Protein AF-A0A7D5DZC7-F1 (afdb_monomer_lite)

Sequence (93 aa):
MAIPGPLAVARRLSGALVGRPRAALHPYLHESYSEDPTLFEEALTIASGAGSFALLSLCAVVALGAVACYALCYPVLVGLARLAGALRTRVGR

Secondary structure (DSSP, 8-state):
-PPPPHHHHHHHHHIIIIIHHHHHHGGGSS----SS--HHHHHHHHHHHHHHHHHHHHHHHHHHHHHHHHHHHHHHHHHHHHHHHHHHHHH--

pLDDT: mean 72.9, std 7.17, range [49.0, 84.81]

Radius of gyration: 22.49 Å; chains: 1; bounding box: 51×16×66 Å

Structure (mmCIF, N/CA/C/O backbone):
data_AF-A0A7D5DZC7-F1
#
_entry.id   AF-A0A7D5DZC7-F1
#
loop_
_atom_site.group_PDB
_atom_site.id
_atom_site.type_symbol
_atom_site.label_atom_id
_atom_site.label_alt_id
_atom_site.label_comp_id
_atom_site.label_asym_id
_atom_site.label_entity_id
_atom_site.label_seq_id
_atom_site.pdbx_PDB_ins_code
_atom_site.Cartn_x
_atom_site.Cartn_y
_atom_site.Cartn_z
_atom_site.occupancy
_atom_site.B_iso_or_equiv
_atom_site.auth_seq_id
_atom_site.auth_comp_id
_atom_site.auth_asym_id
_atom_site.auth_atom_id
_atom_site.pdbx_PDB_model_num
ATOM 1 N N . MET A 1 1 ? -19.715 0.441 16.724 1.00 49.00 1 MET A N 1
ATOM 2 C CA . MET A 1 1 ? -18.732 0.330 15.624 1.00 49.00 1 MET A CA 1
ATOM 3 C C . MET A 1 1 ? -17.425 -0.185 16.204 1.00 49.00 1 MET A C 1
ATOM 5 O O . MET A 1 1 ? -16.959 0.394 17.176 1.00 49.00 1 MET A O 1
ATOM 9 N N . ALA A 1 2 ? -16.888 -1.290 15.680 1.00 69.00 2 ALA A N 1
ATOM 10 C CA . ALA A 1 2 ? -15.607 -1.844 16.120 1.00 69.00 2 ALA A CA 1
ATOM 11 C C . ALA A 1 2 ? -14.455 -1.101 15.427 1.00 69.00 2 ALA A C 1
ATOM 13 O O . ALA A 1 2 ? -14.498 -0.905 14.212 1.00 69.00 2 ALA A O 1
ATOM 14 N N . ILE A 1 3 ? -13.451 -0.668 16.191 1.00 69.75 3 ILE A N 1
ATOM 15 C CA . ILE A 1 3 ? -12.243 -0.047 15.635 1.00 69.75 3 ILE A CA 1
ATOM 16 C C . ILE A 1 3 ? -11.481 -1.141 14.868 1.00 69.75 3 ILE A C 1
ATOM 18 O O . ILE A 1 3 ? -11.211 -2.193 15.453 1.00 69.75 3 ILE A O 1
ATOM 22 N N . PRO A 1 4 ? -11.167 -0.953 13.573 1.00 74.06 4 PRO A N 1
ATOM 23 C CA . PRO A 1 4 ? -10.441 -1.954 12.803 1.00 74.06 4 PRO A CA 1
ATOM 24 C C . PRO A 1 4 ? -9.035 -2.137 13.376 1.00 74.06 4 PRO A C 1
ATOM 26 O O . PRO A 1 4 ? -8.328 -1.166 13.636 1.00 74.06 4 PRO A O 1
ATOM 29 N N . GLY A 1 5 ? -8.620 -3.390 13.558 1.00 77.50 5 GLY A N 1
ATOM 30 C CA . GLY A 1 5 ? -7.278 -3.692 14.047 1.00 77.50 5 GLY A CA 1
ATOM 31 C C . GLY A 1 5 ? -6.186 -3.184 13.091 1.00 77.50 5 GLY A C 1
ATOM 32 O O . GLY A 1 5 ? -6.411 -3.114 11.876 1.00 77.50 5 GLY A O 1
ATOM 33 N N . PRO A 1 6 ? -4.975 -2.894 13.599 1.00 72.81 6 PRO A N 1
ATOM 34 C CA . PRO A 1 6 ? -3.880 -2.324 12.807 1.00 72.81 6 PRO A CA 1
ATOM 35 C C . PRO A 1 6 ? -3.499 -3.198 11.603 1.00 72.81 6 PRO A C 1
ATOM 37 O O . PRO A 1 6 ? -3.164 -2.684 10.540 1.00 72.81 6 PRO A O 1
ATOM 40 N N . LEU A 1 7 ? -3.646 -4.521 11.719 1.00 73.69 7 LEU A N 1
ATOM 41 C CA . LEU A 1 7 ? -3.354 -5.476 10.648 1.00 73.69 7 LEU A CA 1
ATOM 42 C C . LEU A 1 7 ? -4.347 -5.380 9.471 1.00 73.69 7 LEU A C 1
ATOM 44 O O . LEU A 1 7 ? -3.965 -5.555 8.315 1.00 73.69 7 LEU A O 1
ATOM 48 N N . ALA A 1 8 ? -5.614 -5.049 9.744 1.00 76.69 8 ALA A N 1
ATOM 49 C CA . ALA A 1 8 ? -6.620 -4.818 8.707 1.00 76.69 8 ALA A CA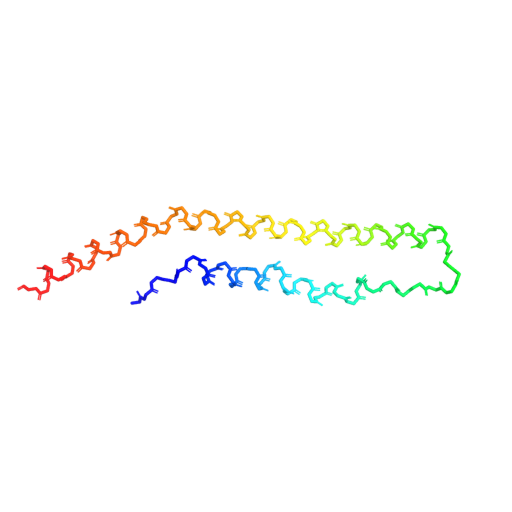 1
ATOM 50 C C . ALA A 1 8 ? -6.373 -3.492 7.968 1.00 76.69 8 ALA A C 1
ATOM 52 O O . ALA A 1 8 ? -6.536 -3.421 6.748 1.00 76.69 8 ALA A O 1
ATOM 53 N N . VAL A 1 9 ? -5.929 -2.461 8.696 1.00 75.25 9 VAL A N 1
ATOM 54 C CA . VAL A 1 9 ? -5.534 -1.164 8.127 1.00 75.25 9 VAL A CA 1
ATOM 55 C C . VAL A 1 9 ? -4.273 -1.309 7.275 1.00 75.25 9 VAL A C 1
ATOM 57 O O . VAL A 1 9 ? -4.258 -0.830 6.144 1.00 75.25 9 VAL A O 1
ATOM 60 N N . ALA A 1 10 ? -3.275 -2.060 7.752 1.00 72.25 10 ALA A N 1
ATOM 61 C CA . ALA A 1 10 ? -2.070 -2.382 6.994 1.00 72.25 10 ALA A CA 1
ATOM 62 C C . ALA A 1 10 ? -2.395 -3.108 5.684 1.00 72.25 10 ALA A C 1
ATOM 64 O O . ALA A 1 10 ? -1.967 -2.673 4.622 1.00 72.25 10 ALA A O 1
ATOM 65 N N . ARG A 1 11 ? -3.238 -4.151 5.722 1.00 77.31 11 ARG A N 1
ATOM 66 C CA . ARG A 1 11 ? -3.669 -4.864 4.506 1.00 77.31 11 ARG A CA 1
ATOM 67 C C . ARG A 1 11 ? -4.381 -3.952 3.505 1.00 77.31 11 ARG A C 1
ATOM 69 O O . ARG A 1 11 ? -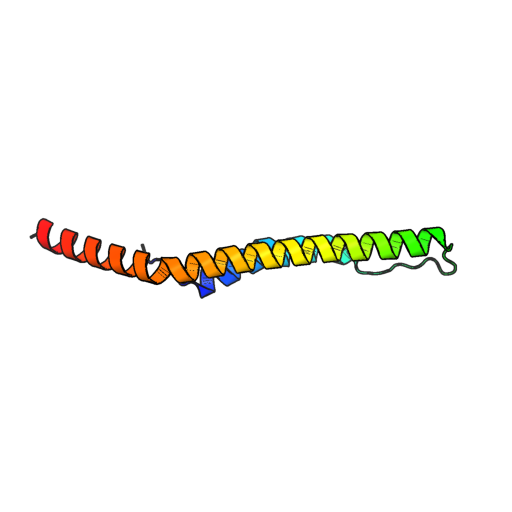4.109 -4.039 2.309 1.00 77.31 11 ARG A O 1
ATOM 76 N N . ARG A 1 12 ? -5.264 -3.063 3.975 1.00 77.94 12 ARG A N 1
ATOM 77 C CA . ARG A 1 12 ? -5.950 -2.087 3.110 1.00 77.94 12 ARG A CA 1
ATOM 78 C C . ARG A 1 12 ? -4.983 -1.077 2.497 1.00 77.94 12 ARG A C 1
ATOM 80 O O . ARG A 1 12 ? -5.059 -0.845 1.293 1.00 77.94 12 ARG A O 1
ATOM 87 N N . LEU A 1 13 ? -4.086 -0.502 3.297 1.00 73.75 13 LEU A N 1
ATOM 88 C CA . LEU A 1 13 ? -3.105 0.481 2.834 1.00 73.75 13 LEU A CA 1
ATOM 89 C C . LEU A 1 13 ? -2.100 -0.145 1.870 1.00 73.75 13 LEU A C 1
ATOM 91 O O . LEU A 1 13 ? -1.894 0.402 0.795 1.00 73.75 13 LEU A O 1
ATOM 95 N N . SER A 1 14 ? -1.547 -1.318 2.179 1.00 74.25 14 SER A N 1
ATOM 96 C CA . SER A 1 14 ? -0.648 -2.032 1.268 1.00 74.25 14 SER A CA 1
ATOM 97 C C . SER A 1 14 ? -1.347 -2.418 -0.038 1.00 74.25 14 SER A C 1
ATOM 99 O O . SER A 1 14 ? -0.781 -2.235 -1.112 1.00 74.25 14 SER A O 1
ATOM 101 N N . GLY A 1 15 ? -2.597 -2.888 0.009 1.00 70.75 15 GLY A N 1
ATOM 102 C CA . GLY A 1 15 ? -3.362 -3.178 -1.208 1.00 70.75 15 GLY A CA 1
ATOM 103 C C . GLY A 1 15 ? -3.599 -1.933 -2.074 1.00 70.75 15 GLY A C 1
ATOM 104 O O . GLY A 1 15 ? -3.425 -1.981 -3.292 1.00 70.75 15 GLY A O 1
ATOM 105 N N . ALA A 1 16 ? -3.954 -0.807 -1.451 1.00 72.75 16 ALA A N 1
ATOM 106 C CA . ALA A 1 16 ? -4.255 0.436 -2.155 1.00 72.75 16 ALA A CA 1
ATOM 107 C C . ALA A 1 16 ? -3.006 1.166 -2.676 1.00 72.75 16 ALA A C 1
ATOM 109 O O . ALA A 1 16 ? -3.034 1.663 -3.798 1.00 72.75 16 ALA A O 1
ATOM 110 N N . LEU A 1 17 ? -1.936 1.227 -1.878 1.00 65.31 17 LEU A N 1
ATOM 111 C CA . LEU A 1 17 ? -0.735 2.030 -2.141 1.00 65.31 17 LEU A CA 1
ATOM 112 C C . LEU A 1 17 ? 0.410 1.244 -2.777 1.00 65.31 17 LEU A C 1
ATOM 114 O O . LEU A 1 17 ? 1.295 1.855 -3.356 1.00 65.31 17 LEU A O 1
ATOM 118 N N . VAL A 1 18 ? 0.421 -0.086 -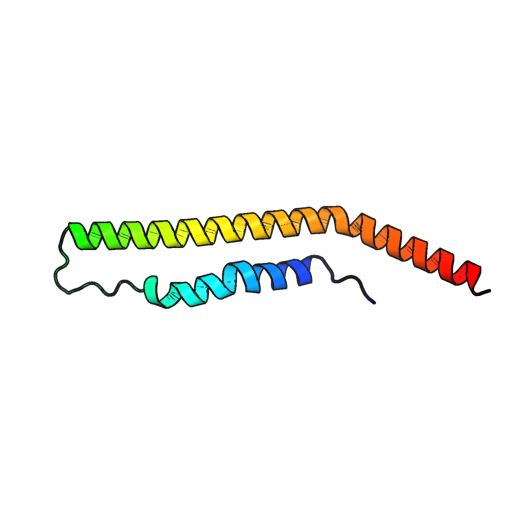2.669 1.00 66.94 18 VAL A N 1
ATOM 119 C CA . VAL A 1 18 ? 1.487 -0.926 -3.244 1.00 66.94 18 VAL A CA 1
ATOM 120 C C . VAL A 1 18 ? 0.915 -1.861 -4.303 1.00 66.94 18 VAL A C 1
ATOM 122 O O . VAL A 1 18 ? 1.451 -1.943 -5.402 1.00 66.94 18 VAL A O 1
ATOM 125 N N . GLY A 1 19 ? -0.211 -2.523 -4.020 1.00 66.88 19 GLY A N 1
ATOM 126 C CA . GLY A 1 19 ? -0.830 -3.482 -4.942 1.00 66.88 19 GLY A CA 1
ATOM 127 C C . GLY A 1 19 ? -1.318 -2.857 -6.253 1.00 66.88 19 GLY A C 1
ATOM 128 O O . GLY A 1 19 ? -0.951 -3.321 -7.329 1.00 66.88 19 GLY A O 1
ATOM 129 N N . ARG A 1 20 ? -2.113 -1.782 -6.175 1.00 74.38 20 ARG A N 1
ATOM 130 C CA . ARG A 1 20 ? -2.638 -1.069 -7.356 1.00 74.38 20 ARG A CA 1
ATOM 131 C C . ARG A 1 20 ? -1.554 -0.457 -8.253 1.00 74.38 20 ARG A C 1
ATOM 133 O O . ARG A 1 20 ? -1.594 -0.731 -9.451 1.00 74.38 20 ARG A O 1
ATOM 140 N N . PRO A 1 21 ? -0.586 0.321 -7.734 1.00 68.88 21 PRO A N 1
ATOM 141 C CA . PRO A 1 21 ? 0.477 0.855 -8.581 1.00 68.88 21 PRO A CA 1
ATOM 142 C C . PRO A 1 21 ? 1.385 -0.245 -9.132 1.00 68.88 21 PRO A C 1
ATOM 144 O O . PRO A 1 21 ? 1.767 -0.170 -10.292 1.00 68.88 21 PRO A O 1
ATOM 147 N N . ARG A 1 22 ? 1.659 -1.319 -8.376 1.00 70.00 22 ARG A N 1
ATOM 148 C CA . ARG A 1 22 ? 2.402 -2.474 -8.906 1.00 70.00 22 ARG A CA 1
ATOM 149 C C . ARG A 1 22 ? 1.668 -3.151 -10.064 1.00 70.00 22 ARG A C 1
ATOM 151 O O . ARG A 1 22 ? 2.309 -3.505 -11.043 1.00 70.00 22 ARG A O 1
ATOM 158 N N . ALA A 1 23 ? 0.350 -3.325 -9.971 1.00 74.12 23 ALA A N 1
ATOM 159 C CA . ALA A 1 23 ? -0.448 -3.889 -11.059 1.00 74.12 23 ALA A CA 1
ATOM 160 C C . ALA A 1 23 ? -0.465 -2.976 -12.298 1.00 74.12 23 ALA A C 1
ATOM 162 O O . ALA A 1 23 ? -0.388 -3.472 -13.416 1.00 74.12 23 ALA A O 1
ATOM 163 N N . ALA A 1 24 ? -0.506 -1.653 -12.104 1.00 72.12 24 ALA A N 1
ATOM 164 C CA . ALA A 1 24 ? -0.427 -0.679 -13.194 1.00 72.12 24 ALA A CA 1
ATOM 165 C C . ALA A 1 24 ? 0.963 -0.624 -13.854 1.00 72.12 24 ALA A C 1
ATOM 167 O O . ALA A 1 24 ? 1.061 -0.388 -15.053 1.00 72.12 24 ALA A O 1
ATOM 168 N N . LEU A 1 25 ? 2.027 -0.864 -13.082 1.00 66.94 25 LEU A N 1
ATOM 169 C CA . LEU A 1 25 ? 3.412 -0.896 -13.564 1.00 66.94 25 LEU A CA 1
ATOM 170 C C . LEU A 1 25 ? 3.826 -2.258 -14.132 1.00 66.94 25 LEU A C 1
ATOM 172 O O . LEU A 1 25 ? 4.805 -2.334 -14.861 1.00 66.94 25 LEU A O 1
ATOM 176 N N . HIS A 1 26 ? 3.082 -3.328 -13.843 1.00 71.06 26 HIS A N 1
ATOM 177 C CA . HIS A 1 26 ? 3.374 -4.685 -14.311 1.00 71.06 26 HIS A CA 1
ATOM 178 C C . HIS A 1 26 ? 3.656 -4.801 -15.824 1.00 71.06 26 HIS A C 1
ATOM 180 O O . HIS A 1 26 ? 4.609 -5.499 -16.171 1.00 71.06 26 HIS A O 1
ATOM 186 N N . PRO A 1 27 ? 2.910 -4.123 -16.725 1.00 67.81 27 PRO A N 1
ATOM 187 C CA . PRO A 1 27 ? 3.185 -4.165 -18.163 1.00 67.81 27 PRO A CA 1
ATOM 188 C C . PRO A 1 27 ? 4.516 -3.503 -18.537 1.00 67.81 27 PRO A C 1
ATOM 190 O O . PRO A 1 27 ? 5.156 -3.930 -19.484 1.00 67.81 27 PRO A O 1
ATOM 193 N N . TYR A 1 28 ? 4.938 -2.490 -17.778 1.00 62.53 28 TYR A N 1
ATOM 194 C CA . TYR A 1 28 ? 6.186 -1.748 -17.992 1.00 62.53 28 TYR A CA 1
ATOM 195 C C . TYR A 1 28 ? 7.394 -2.397 -17.303 1.00 62.53 28 TYR A C 1
ATOM 197 O O . TYR A 1 28 ? 8.528 -2.014 -17.554 1.00 62.53 28 TYR A O 1
ATOM 205 N N . LEU A 1 29 ? 7.153 -3.367 -16.417 1.00 60.69 29 LEU A N 1
ATOM 206 C CA . LEU A 1 29 ? 8.189 -4.185 -15.779 1.00 60.69 29 LEU A CA 1
ATOM 207 C C . LEU A 1 29 ? 8.615 -5.376 -16.647 1.00 60.69 29 LEU A C 1
ATOM 209 O O . LEU A 1 29 ? 9.591 -6.040 -16.316 1.00 60.69 29 LEU A O 1
ATOM 213 N N . HIS A 1 30 ? 7.865 -5.682 -17.709 1.00 61.59 30 HIS A N 1
ATOM 214 C CA . HIS A 1 30 ? 8.261 -6.686 -18.688 1.00 61.59 30 HIS A CA 1
ATOM 215 C C . HIS A 1 30 ? 9.067 -5.973 -19.770 1.00 61.59 30 HIS A C 1
ATOM 217 O O . HIS A 1 30 ? 8.507 -5.253 -20.591 1.00 61.59 30 HIS A O 1
ATOM 223 N N . GLU A 1 31 ? 10.385 -6.148 -19.738 1.00 57.34 31 GLU A N 1
ATOM 224 C CA . GLU A 1 31 ? 11.281 -5.663 -20.783 1.00 57.34 31 GLU A CA 1
ATOM 225 C C . GLU A 1 31 ? 10.955 -6.378 -22.101 1.00 57.34 31 GLU A C 1
ATOM 227 O O . GLU A 1 31 ? 11.358 -7.517 -22.334 1.00 57.34 31 GLU A O 1
ATOM 232 N N . SER A 1 32 ? 10.192 -5.722 -22.976 1.00 57.97 32 SER A N 1
ATOM 233 C CA . SER A 1 32 ? 10.143 -6.083 -24.390 1.00 57.97 32 SER A CA 1
ATOM 234 C C . SER A 1 32 ? 11.339 -5.427 -25.073 1.00 57.97 32 SER A C 1
ATOM 236 O O . SER A 1 32 ? 11.242 -4.303 -25.565 1.00 57.97 32 SER A O 1
ATOM 238 N N . TYR A 1 33 ? 12.487 -6.098 -25.039 1.00 56.84 33 TYR A N 1
ATOM 239 C CA . TYR A 1 33 ? 13.632 -5.704 -25.851 1.00 56.84 33 TYR A CA 1
ATOM 240 C C . TYR A 1 33 ? 13.283 -5.882 -27.334 1.00 56.84 33 TYR A C 1
ATOM 242 O O . TYR A 1 33 ? 12.768 -6.929 -27.732 1.00 56.84 33 TYR A O 1
ATOM 250 N N . SER A 1 34 ? 13.573 -4.874 -28.157 1.00 60.50 34 SER A N 1
ATOM 251 C CA . SER A 1 34 ? 13.805 -5.121 -29.585 1.00 60.50 34 SER A CA 1
ATOM 252 C C . SER A 1 34 ? 15.020 -6.044 -29.712 1.00 60.50 34 SER A C 1
ATOM 254 O O . SER A 1 34 ? 15.935 -5.932 -28.900 1.00 60.50 34 SER A O 1
ATOM 256 N N . GLU A 1 35 ? 15.041 -6.946 -30.698 1.00 66.25 35 GLU A N 1
ATOM 257 C CA . GLU A 1 35 ? 16.130 -7.933 -30.860 1.00 66.25 35 GLU A CA 1
ATOM 258 C C . GLU A 1 35 ? 17.529 -7.286 -30.957 1.00 66.25 35 GLU A C 1
ATOM 260 O O . GLU A 1 35 ? 18.498 -7.920 -30.554 1.00 66.25 35 GLU A O 1
ATOM 265 N N . ASP A 1 36 ? 17.612 -6.009 -31.365 1.00 67.62 36 ASP A N 1
ATOM 266 C CA . ASP A 1 36 ? 18.819 -5.171 -31.337 1.00 67.62 36 ASP A CA 1
ATOM 267 C C . ASP A 1 36 ? 18.512 -3.756 -30.781 1.00 67.62 36 ASP A C 1
ATOM 269 O O . ASP A 1 36 ? 18.097 -2.871 -31.538 1.00 67.62 36 ASP A O 1
ATOM 273 N N . PRO A 1 37 ? 18.672 -3.496 -29.470 1.00 62.94 37 PRO A N 1
ATOM 274 C CA . PRO A 1 37 ? 18.433 -2.178 -28.886 1.00 62.94 37 PRO A CA 1
ATOM 275 C C . PRO A 1 37 ? 19.626 -1.236 -29.097 1.00 62.94 37 PRO A C 1
ATOM 277 O O . PRO A 1 37 ? 20.794 -1.624 -29.031 1.00 62.94 37 PRO A O 1
ATOM 280 N N . THR A 1 38 ? 19.350 0.051 -29.293 1.00 77.69 38 THR A N 1
ATOM 281 C CA . THR A 1 38 ? 20.401 1.078 -29.247 1.00 77.69 38 THR A CA 1
ATOM 282 C C . THR A 1 38 ? 20.806 1.386 -27.796 1.00 77.69 38 THR A C 1
ATOM 284 O O . THR A 1 38 ? 19.986 1.303 -26.882 1.00 77.69 38 THR A O 1
ATOM 287 N N . LEU A 1 39 ? 22.050 1.841 -27.562 1.00 77.69 39 LEU A N 1
ATOM 288 C CA . LEU A 1 39 ? 22.532 2.249 -26.220 1.00 77.69 39 LEU A CA 1
ATOM 289 C C . LEU A 1 39 ? 21.626 3.297 -25.539 1.00 77.69 39 LEU A C 1
ATOM 291 O O . LEU A 1 39 ? 21.550 3.377 -24.314 1.00 77.69 39 LEU A O 1
ATOM 295 N N . PHE A 1 40 ? 20.943 4.124 -26.335 1.00 75.56 40 PHE A N 1
ATOM 296 C CA . PHE A 1 40 ? 19.996 5.121 -25.841 1.00 75.56 40 PHE A CA 1
ATOM 297 C C . PHE A 1 40 ? 18.691 4.487 -25.332 1.00 75.56 40 PHE A C 1
ATOM 299 O O . PHE A 1 40 ? 18.185 4.893 -24.286 1.00 75.56 40 PHE A O 1
ATOM 306 N N . GLU A 1 41 ? 18.167 3.473 -26.024 1.00 71.25 41 GLU A N 1
ATOM 307 C CA . GLU A 1 41 ? 16.963 2.732 -25.619 1.00 71.25 41 GLU A CA 1
ATOM 308 C C . GLU A 1 41 ? 17.205 1.878 -24.370 1.00 71.25 41 GLU A C 1
ATOM 310 O O . GLU A 1 41 ? 16.341 1.819 -23.492 1.00 71.25 41 GLU A O 1
ATOM 315 N N . GLU A 1 42 ? 18.398 1.294 -24.224 1.00 72.31 42 GLU A N 1
ATOM 316 C CA . GLU A 1 42 ? 18.802 0.624 -22.982 1.00 72.31 42 GLU A CA 1
ATOM 317 C C . GLU A 1 42 ? 18.831 1.601 -21.801 1.00 72.31 42 GLU A C 1
ATOM 319 O O . GLU A 1 42 ? 18.250 1.330 -20.749 1.00 72.31 42 GLU A O 1
ATOM 324 N N . ALA A 1 43 ? 19.443 2.778 -21.978 1.00 76.00 43 ALA A N 1
ATOM 325 C CA . ALA A 1 43 ? 19.501 3.795 -20.931 1.00 76.00 43 ALA A CA 1
ATOM 326 C C . ALA A 1 43 ? 18.100 4.290 -20.523 1.00 76.00 43 ALA A C 1
ATOM 328 O O . ALA A 1 43 ? 17.832 4.481 -19.334 1.00 76.00 43 ALA A O 1
ATOM 329 N N . LEU A 1 44 ? 17.192 4.463 -21.488 1.00 76.62 44 LEU A N 1
ATOM 330 C CA . LEU A 1 44 ? 15.796 4.841 -21.247 1.00 76.62 44 LEU A CA 1
ATOM 331 C C . LEU A 1 44 ? 15.023 3.755 -20.497 1.00 76.62 44 LEU A C 1
ATOM 333 O O . LEU A 1 44 ? 14.286 4.065 -19.559 1.00 76.62 44 LEU A O 1
ATOM 337 N N . THR A 1 45 ? 15.226 2.493 -20.864 1.00 73.44 45 THR A N 1
ATOM 338 C CA . THR A 1 45 ? 14.601 1.346 -20.197 1.00 73.44 45 THR A CA 1
ATOM 339 C C . THR A 1 45 ? 15.063 1.260 -18.744 1.00 73.44 45 THR A C 1
ATOM 341 O O . THR A 1 45 ? 14.227 1.266 -17.838 1.00 73.44 45 THR A O 1
ATOM 344 N N . ILE A 1 46 ? 16.375 1.345 -18.497 1.00 76.25 46 ILE A N 1
ATOM 345 C CA . ILE A 1 46 ? 16.953 1.354 -17.145 1.00 76.25 46 ILE A CA 1
ATOM 346 C C . ILE A 1 46 ? 16.430 2.545 -16.331 1.00 76.25 46 ILE A C 1
ATOM 348 O O . ILE A 1 46 ? 16.020 2.376 -15.180 1.00 76.25 46 ILE A O 1
ATOM 352 N N . ALA A 1 47 ? 16.392 3.745 -16.916 1.00 75.69 47 ALA A N 1
ATOM 353 C CA . ALA A 1 47 ? 15.877 4.937 -16.246 1.00 75.69 47 ALA A CA 1
ATOM 354 C C . ALA A 1 47 ? 14.383 4.808 -15.895 1.00 75.69 47 ALA A C 1
ATOM 356 O O . ALA A 1 47 ? 13.970 5.182 -14.795 1.00 75.69 47 ALA A O 1
ATOM 357 N N . SER A 1 48 ? 13.573 4.238 -16.791 1.00 75.19 48 SER A N 1
ATOM 358 C CA . SER A 1 48 ? 12.139 4.022 -16.567 1.00 75.19 48 SER A CA 1
ATOM 359 C C . SER A 1 48 ? 11.864 2.954 -15.498 1.00 75.19 48 SER A C 1
ATOM 361 O O . SER A 1 48 ? 10.996 3.145 -14.636 1.00 75.19 48 SER A O 1
ATOM 363 N N . GLY A 1 49 ? 12.658 1.878 -15.477 1.00 74.56 49 GLY A N 1
ATOM 364 C CA . GLY A 1 49 ? 12.615 0.839 -14.451 1.00 74.56 49 GLY A CA 1
ATOM 365 C C . GLY A 1 49 ? 13.032 1.378 -13.082 1.00 74.56 49 GLY A C 1
ATOM 366 O O . GLY A 1 49 ? 12.316 1.187 -12.094 1.00 74.56 49 GLY A O 1
ATOM 367 N N . ALA A 1 50 ? 14.128 2.141 -13.025 1.00 76.75 50 ALA A N 1
ATOM 368 C CA . ALA A 1 50 ? 14.601 2.787 -11.802 1.00 76.75 50 ALA A CA 1
ATOM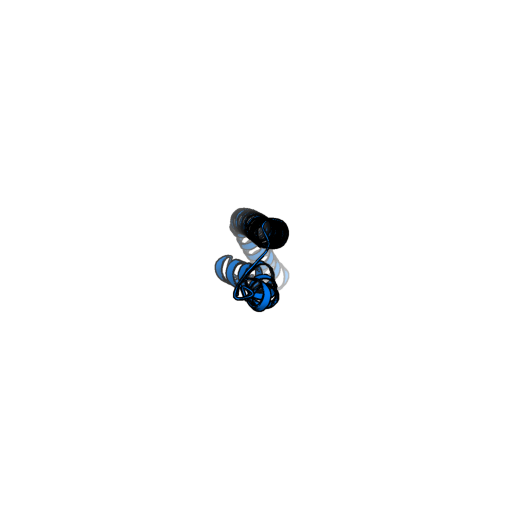 369 C C . ALA A 1 50 ? 13.579 3.799 -11.255 1.00 76.75 50 ALA A C 1
ATOM 371 O O . ALA A 1 50 ? 13.298 3.803 -10.055 1.00 76.75 50 ALA A O 1
ATOM 372 N N . GLY A 1 51 ? 12.965 4.609 -12.124 1.00 78.12 51 GLY A N 1
ATOM 373 C CA . GLY A 1 51 ? 11.912 5.553 -11.742 1.00 78.12 51 GLY A CA 1
ATOM 374 C C . GLY A 1 51 ? 10.667 4.856 -11.187 1.00 78.12 51 GLY A C 1
ATOM 375 O O . GLY A 1 51 ? 10.142 5.245 -10.141 1.00 78.12 51 GLY A O 1
ATOM 376 N N . SER A 1 52 ? 10.235 3.7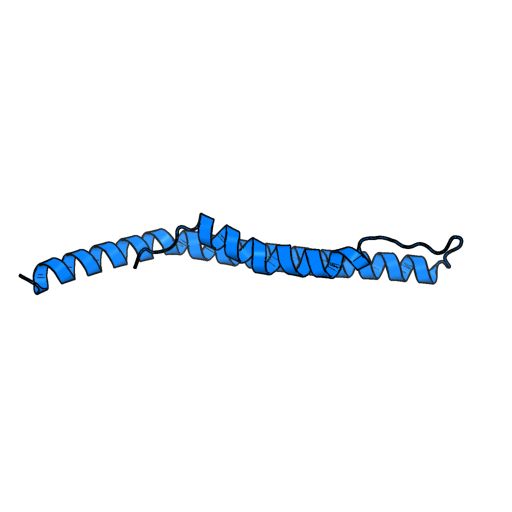72 -11.832 1.00 75.25 52 SER A N 1
ATOM 377 C CA . SER A 1 52 ? 9.097 2.958 -11.388 1.00 75.25 52 SER A CA 1
ATOM 378 C C . SER A 1 52 ? 9.360 2.289 -10.033 1.00 75.25 52 SER A C 1
ATOM 380 O O . SER A 1 52 ? 8.486 2.266 -9.161 1.00 75.25 52 SER A O 1
ATOM 382 N N . PHE A 1 53 ? 10.583 1.798 -9.811 1.00 75.56 53 PHE A N 1
ATOM 383 C CA . PHE A 1 53 ? 11.011 1.237 -8.529 1.00 75.56 53 PHE A CA 1
ATOM 384 C C . PHE A 1 53 ? 11.093 2.303 -7.423 1.00 75.56 53 PHE A C 1
ATOM 386 O O . PHE A 1 53 ? 10.634 2.075 -6.299 1.00 75.56 53 PHE A O 1
ATOM 393 N N . ALA A 1 54 ? 11.618 3.491 -7.734 1.00 78.38 54 ALA A N 1
ATOM 394 C CA . ALA A 1 54 ? 11.675 4.617 -6.804 1.00 78.38 54 ALA A CA 1
ATOM 395 C C . ALA A 1 54 ? 10.268 5.054 -6.355 1.00 78.38 54 ALA A C 1
ATOM 397 O O . ALA A 1 54 ? 10.017 5.222 -5.162 1.00 78.38 54 ALA A O 1
ATOM 398 N N . LEU A 1 55 ? 9.314 5.146 -7.284 1.00 79.12 55 LEU A N 1
ATOM 399 C CA . LEU A 1 55 ? 7.909 5.436 -6.975 1.00 79.12 55 LEU A CA 1
ATOM 400 C C . LEU A 1 55 ? 7.278 4.368 -6.070 1.00 79.12 55 LEU A C 1
ATOM 402 O O . LEU A 1 55 ? 6.653 4.699 -5.061 1.00 79.12 55 LEU A O 1
ATOM 406 N N . LEU A 1 56 ? 7.471 3.085 -6.388 1.00 77.00 56 LEU A N 1
ATOM 407 C CA . LEU A 1 56 ? 6.938 1.981 -5.583 1.00 77.00 56 LEU A CA 1
ATOM 408 C C . LEU A 1 56 ? 7.529 1.945 -4.169 1.00 77.00 56 LEU A C 1
ATOM 410 O O . LEU A 1 56 ? 6.793 1.747 -3.199 1.00 77.00 56 LEU A O 1
ATOM 414 N N . SER A 1 57 ? 8.840 2.146 -4.043 1.00 74.06 57 SER A N 1
ATOM 415 C CA . SER A 1 57 ? 9.523 2.182 -2.747 1.00 74.06 57 SER A CA 1
ATOM 416 C C . SER A 1 57 ? 9.080 3.378 -1.901 1.00 74.06 57 SER A C 1
ATOM 418 O O . SER A 1 57 ? 8.778 3.194 -0.722 1.00 74.06 57 SER A O 1
ATOM 420 N N . LEU A 1 58 ? 8.912 4.565 -2.495 1.00 79.56 58 LEU A N 1
ATOM 421 C CA . LEU A 1 58 ? 8.351 5.734 -1.812 1.00 79.56 58 LEU A CA 1
ATOM 422 C C . LEU A 1 58 ? 6.936 5.444 -1.284 1.00 79.56 58 LEU A C 1
ATOM 424 O O . LEU A 1 58 ? 6.650 5.678 -0.108 1.00 79.56 58 LEU A O 1
ATOM 428 N N . CYS A 1 59 ? 6.059 4.875 -2.117 1.00 76.75 59 CYS A N 1
ATOM 429 C CA . CYS A 1 59 ? 4.706 4.500 -1.704 1.00 76.75 59 CYS A CA 1
ATOM 430 C C . CYS A 1 59 ? 4.705 3.465 -0.568 1.00 76.75 59 CYS A C 1
ATOM 432 O O . CYS A 1 59 ? 3.901 3.574 0.361 1.00 76.75 59 CYS A O 1
ATOM 434 N N . ALA A 1 60 ? 5.614 2.486 -0.606 1.00 75.25 60 ALA A N 1
ATOM 435 C CA . ALA A 1 60 ? 5.762 1.495 0.455 1.00 75.25 60 ALA A CA 1
ATOM 436 C C . ALA A 1 60 ? 6.227 2.127 1.778 1.00 75.25 60 ALA A C 1
ATOM 438 O O . ALA A 1 60 ? 5.669 1.810 2.829 1.00 75.25 60 ALA A O 1
ATOM 439 N N . VAL A 1 61 ? 7.187 3.057 1.736 1.00 81.25 61 VAL A N 1
ATOM 440 C CA . VAL A 1 61 ? 7.670 3.791 2.919 1.00 81.25 61 VAL A CA 1
ATOM 441 C C . VAL A 1 61 ? 6.556 4.642 3.528 1.00 81.25 61 VAL A C 1
ATOM 443 O O . VAL A 1 61 ? 6.337 4.587 4.737 1.00 81.25 61 VAL A O 1
ATOM 446 N N . VAL A 1 62 ? 5.799 5.374 2.706 1.00 81.81 62 VAL A N 1
ATOM 447 C CA . VAL A 1 62 ? 4.658 6.178 3.173 1.00 81.81 62 VAL A CA 1
ATOM 448 C C . VAL A 1 62 ? 3.586 5.290 3.809 1.00 81.81 62 VAL A C 1
ATOM 450 O O . VAL A 1 62 ? 3.075 5.610 4.885 1.00 81.81 62 VAL A O 1
ATOM 453 N N . ALA A 1 63 ? 3.272 4.147 3.193 1.00 73.25 63 ALA A N 1
ATOM 454 C CA . ALA A 1 63 ? 2.317 3.191 3.745 1.00 73.25 63 ALA A CA 1
ATOM 455 C C . ALA A 1 63 ? 2.787 2.628 5.098 1.00 73.25 63 ALA A C 1
ATOM 457 O O . ALA A 1 63 ? 2.001 2.580 6.044 1.00 73.25 63 ALA A O 1
ATOM 458 N N . LEU A 1 64 ? 4.063 2.246 5.213 1.00 74.69 64 LEU A N 1
ATOM 459 C CA . LEU A 1 64 ? 4.656 1.768 6.465 1.00 74.69 64 LEU A CA 1
ATOM 460 C C . LEU A 1 64 ? 4.634 2.845 7.552 1.00 74.69 64 LEU A C 1
ATOM 462 O O . LEU A 1 64 ? 4.237 2.554 8.678 1.00 74.69 64 LEU A O 1
ATOM 466 N N . GLY A 1 65 ? 4.988 4.086 7.213 1.00 77.31 65 GLY A N 1
ATOM 467 C CA . GLY A 1 65 ? 4.935 5.217 8.137 1.00 77.31 65 GLY A CA 1
ATOM 468 C C . GLY A 1 65 ? 3.521 5.468 8.662 1.00 77.31 65 GLY A C 1
ATOM 469 O O . GLY A 1 65 ? 3.318 5.592 9.870 1.00 77.31 65 GLY A O 1
ATOM 470 N N . ALA A 1 66 ? 2.520 5.455 7.777 1.00 78.00 66 ALA A N 1
ATOM 471 C CA . ALA A 1 66 ? 1.119 5.613 8.160 1.00 78.00 66 ALA A CA 1
ATOM 472 C C . ALA A 1 66 ? 0.625 4.464 9.058 1.00 78.00 66 ALA A C 1
ATOM 474 O O . ALA A 1 66 ? -0.065 4.708 10.050 1.00 78.00 66 ALA A O 1
ATOM 475 N N . VAL A 1 67 ? 1.004 3.217 8.753 1.00 79.62 67 VAL A N 1
ATOM 476 C CA . VAL A 1 67 ? 0.661 2.042 9.571 1.00 79.62 67 VAL A CA 1
ATOM 477 C C . VAL A 1 67 ? 1.334 2.099 10.940 1.00 79.62 67 VAL A C 1
ATOM 479 O O . VAL A 1 67 ? 0.675 1.824 11.940 1.00 79.62 67 VAL A O 1
ATOM 482 N N . ALA A 1 68 ? 2.610 2.481 11.008 1.00 76.62 68 ALA A N 1
ATOM 483 C CA . ALA A 1 68 ? 3.338 2.626 12.265 1.00 76.62 68 ALA A CA 1
ATOM 484 C C . ALA A 1 68 ? 2.709 3.712 13.149 1.00 76.62 68 ALA A C 1
ATOM 486 O O . ALA A 1 68 ? 2.441 3.474 14.326 1.00 76.62 68 ALA A O 1
ATOM 487 N N . CYS A 1 69 ? 2.381 4.867 12.565 1.00 83.56 69 CYS A N 1
ATOM 488 C CA . CYS A 1 69 ? 1.710 5.954 13.271 1.00 83.56 69 CYS A CA 1
ATOM 489 C C . CYS A 1 69 ? 0.329 5.512 13.791 1.00 83.56 69 CYS A C 1
ATOM 491 O O . CYS A 1 69 ? 0.004 5.699 14.964 1.00 83.56 69 CYS A O 1
ATOM 493 N N . TYR A 1 70 ? -0.450 4.809 12.961 1.00 75.94 70 TYR A N 1
ATOM 494 C CA . TYR A 1 70 ? -1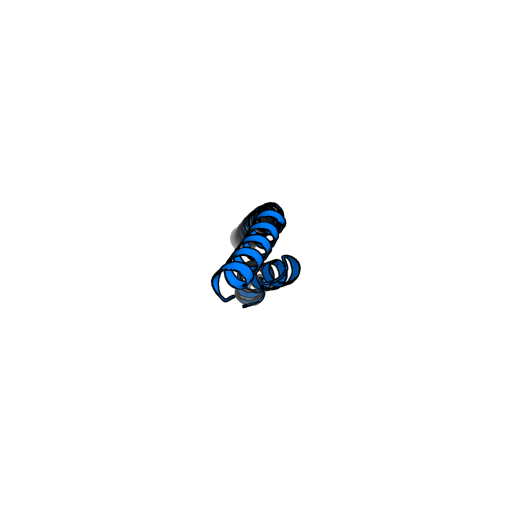.736 4.250 13.378 1.00 75.94 70 TYR A CA 1
ATOM 495 C C . TYR A 1 70 ? -1.591 3.211 14.497 1.00 75.94 70 TYR A C 1
ATOM 497 O O . TYR A 1 70 ? -2.373 3.224 15.444 1.00 75.94 70 TYR A O 1
ATOM 505 N N . ALA A 1 71 ? -0.591 2.330 14.424 1.00 75.12 71 ALA A N 1
ATOM 506 C CA . ALA A 1 71 ? -0.331 1.321 15.447 1.00 75.12 71 ALA A CA 1
ATOM 507 C C . ALA A 1 71 ? 0.040 1.951 16.800 1.00 75.12 71 ALA A C 1
ATOM 509 O O . ALA A 1 71 ? -0.422 1.467 17.833 1.00 75.12 71 ALA A O 1
ATOM 510 N N . LEU A 1 72 ? 0.797 3.053 16.797 1.00 81.56 72 LEU A N 1
ATOM 511 C CA . LEU A 1 72 ? 1.124 3.820 18.004 1.00 81.56 72 LEU A CA 1
ATOM 512 C C . LEU A 1 72 ? -0.111 4.511 18.604 1.00 81.56 72 LEU A C 1
ATOM 514 O O . LEU A 1 72 ? -0.279 4.528 19.823 1.00 81.56 72 LEU A O 1
ATOM 518 N N . CYS A 1 73 ? -1.014 5.033 17.769 1.00 84.81 73 CYS A N 1
ATOM 519 C CA . CYS A 1 73 ? -2.252 5.675 18.226 1.00 84.81 73 CYS A CA 1
ATOM 520 C C . CYS A 1 73 ? -3.370 4.679 18.592 1.00 84.81 73 CYS A C 1
ATOM 522 O O . CYS A 1 73 ? -4.292 5.024 19.334 1.00 84.81 73 CYS A O 1
ATOM 524 N N . TYR A 1 74 ? -3.307 3.441 18.099 1.00 81.31 74 TYR A N 1
ATOM 525 C CA . TYR A 1 74 ? -4.317 2.406 18.321 1.00 81.31 74 TYR A CA 1
ATOM 526 C C . TYR A 1 74 ? -4.629 2.123 19.804 1.00 81.31 74 TYR A C 1
ATOM 528 O O . TYR A 1 74 ? -5.811 2.148 20.158 1.00 81.31 74 TYR A O 1
ATOM 536 N N . PRO A 1 75 ? -3.649 1.897 20.708 1.00 77.62 75 PRO A N 1
ATOM 537 C CA . PRO A 1 75 ? -3.948 1.667 22.124 1.00 77.62 75 PRO A CA 1
ATOM 538 C C . PRO A 1 75 ? -4.649 2.864 22.782 1.00 77.62 75 PRO A C 1
ATOM 540 O O . PRO A 1 75 ? -5.537 2.664 23.610 1.00 77.62 75 PRO A O 1
ATOM 543 N N . VAL A 1 76 ? -4.320 4.094 22.371 1.00 83.06 76 VAL A N 1
ATOM 544 C CA . VAL A 1 76 ? -4.970 5.320 22.866 1.00 83.06 76 VAL A CA 1
ATOM 545 C C . VAL A 1 76 ? -6.432 5.371 22.420 1.00 83.06 76 VAL A C 1
ATOM 547 O O . VAL A 1 76 ? -7.321 5.596 23.238 1.00 83.06 76 VAL A O 1
ATOM 550 N N . LEU A 1 77 ? -6.706 5.084 21.145 1.00 78.44 77 LEU A N 1
ATOM 551 C CA . LEU A 1 77 ? -8.067 5.040 20.600 1.00 78.44 77 LEU A CA 1
ATOM 552 C C . LEU A 1 77 ? -8.918 3.939 21.247 1.00 78.44 77 LEU A C 1
ATOM 554 O O . LEU A 1 77 ? -10.084 4.168 21.569 1.00 78.44 77 LEU A O 1
ATOM 558 N N . VAL A 1 78 ? -8.339 2.758 21.482 1.00 80.75 78 VAL A N 1
ATOM 559 C CA . VAL A 1 78 ? -9.012 1.657 22.192 1.00 80.75 78 VAL A CA 1
ATOM 560 C C . VAL A 1 78 ? -9.297 2.039 23.646 1.00 80.75 78 VAL A C 1
ATOM 562 O O . VAL A 1 78 ? -10.390 1.765 24.146 1.00 80.75 78 VAL A O 1
ATOM 565 N N . GLY A 1 79 ? -8.351 2.704 24.315 1.00 77.75 79 GLY A N 1
ATOM 566 C CA . GLY A 1 79 ? -8.531 3.240 25.664 1.00 77.75 79 GLY A CA 1
ATOM 567 C C . GLY A 1 79 ? -9.675 4.254 25.741 1.00 77.75 79 GLY A C 1
ATOM 568 O O . GLY A 1 79 ? -10.579 4.098 26.562 1.00 77.75 79 GLY A O 1
ATOM 569 N N . LEU A 1 80 ? -9.697 5.232 24.831 1.00 80.94 80 LEU A N 1
ATOM 570 C CA . LEU A 1 80 ? -10.759 6.240 24.734 1.00 80.94 80 LEU A CA 1
ATOM 571 C C . LEU A 1 80 ? -12.126 5.619 24.433 1.00 80.94 80 LEU A C 1
ATOM 573 O O . LEU A 1 80 ? -13.117 5.986 25.060 1.00 80.94 80 LEU A O 1
ATOM 577 N N . ALA A 1 81 ? -12.196 4.647 23.521 1.00 78.44 81 ALA A N 1
ATOM 578 C CA . ALA A 1 81 ? -13.446 3.967 23.193 1.00 78.44 81 ALA A CA 1
ATOM 579 C C . ALA A 1 81 ? -14.007 3.173 24.382 1.00 78.44 81 ALA A C 1
ATOM 581 O O . ALA A 1 81 ? -15.220 3.170 24.607 1.00 78.44 81 ALA A O 1
ATOM 582 N N . ARG A 1 82 ? -13.134 2.541 25.180 1.00 78.31 82 ARG A N 1
ATOM 583 C CA . ARG A 1 82 ? -13.527 1.878 26.432 1.00 78.31 82 ARG A CA 1
ATOM 584 C C . ARG A 1 82 ? -14.034 2.879 27.469 1.00 78.31 82 ARG A C 1
ATOM 586 O O . ARG A 1 82 ? -15.072 2.628 28.078 1.00 78.31 82 ARG A O 1
ATOM 593 N N . LEU A 1 83 ? -13.361 4.021 27.625 1.00 77.75 83 LEU A N 1
ATOM 594 C CA . LEU A 1 83 ? -13.780 5.086 28.542 1.00 77.75 83 LEU A CA 1
ATOM 595 C C . LEU A 1 83 ? -15.138 5.686 28.144 1.00 77.75 83 LEU A C 1
ATOM 597 O O . LEU A 1 83 ? -16.026 5.819 28.982 1.00 77.75 83 LEU A O 1
ATOM 601 N N . ALA A 1 84 ? -15.327 5.986 26.858 1.00 77.31 84 ALA A N 1
ATOM 602 C CA . ALA A 1 84 ? -16.583 6.504 26.320 1.00 77.31 84 ALA A CA 1
ATOM 603 C C . ALA A 1 84 ? -17.738 5.498 26.475 1.00 77.31 84 ALA A C 1
ATOM 605 O O . ALA A 1 84 ? -18.866 5.888 26.778 1.00 77.31 84 ALA A O 1
ATOM 606 N N . GLY A 1 85 ? -17.457 4.199 26.318 1.00 75.94 85 GLY A N 1
ATOM 607 C CA . GLY A 1 85 ? -18.414 3.126 26.594 1.00 75.94 85 GLY A CA 1
ATOM 608 C C . GLY A 1 85 ? -18.824 3.067 28.068 1.00 75.94 85 GLY A C 1
ATOM 609 O O . GLY A 1 85 ? -20.015 2.999 28.362 1.00 75.94 85 GLY A O 1
ATOM 610 N N . ALA A 1 86 ? -17.859 3.164 28.986 1.00 74.56 86 ALA A N 1
ATOM 611 C CA . ALA A 1 86 ? -18.110 3.181 30.429 1.00 74.56 86 ALA A CA 1
ATOM 612 C C . ALA A 1 86 ? -18.877 4.434 30.896 1.00 74.56 86 ALA A C 1
ATOM 614 O O . ALA A 1 86 ? -19.702 4.361 31.804 1.00 74.56 86 ALA A O 1
ATOM 615 N N . LEU A 1 87 ? -18.637 5.587 30.265 1.00 75.00 87 LEU A N 1
ATOM 616 C CA . LEU A 1 87 ? -19.402 6.813 30.506 1.00 75.00 87 LEU A CA 1
ATOM 617 C C . LEU A 1 87 ? -20.846 6.684 30.008 1.00 75.00 87 LEU A C 1
ATOM 619 O O . LEU A 1 87 ? -21.775 7.033 30.732 1.00 75.00 87 LEU A O 1
ATOM 623 N N . ARG A 1 88 ? -21.061 6.116 28.814 1.00 74.75 88 ARG A N 1
ATOM 624 C CA . ARG A 1 88 ? -22.415 5.875 28.285 1.00 74.75 88 ARG A CA 1
ATOM 625 C C . ARG A 1 88 ? -23.240 4.943 29.166 1.00 74.75 88 ARG A C 1
ATOM 627 O O . ARG A 1 88 ? -24.417 5.214 29.377 1.00 74.75 88 ARG A O 1
ATOM 634 N N . THR A 1 89 ? -22.648 3.871 29.689 1.00 69.44 89 THR A N 1
ATOM 635 C CA . THR A 1 89 ? -23.368 2.930 30.563 1.00 69.44 89 THR A CA 1
ATOM 636 C C . THR A 1 89 ? -23.695 3.513 31.937 1.00 69.44 89 THR A C 1
ATOM 638 O O . THR A 1 89 ? -24.627 3.033 32.576 1.00 69.44 89 THR A O 1
ATOM 641 N N . ARG A 1 90 ? -22.971 4.550 32.384 1.00 62.00 90 ARG A N 1
ATOM 642 C CA . ARG A 1 90 ? -23.292 5.303 33.608 1.00 62.00 90 ARG A CA 1
ATOM 643 C C . ARG A 1 90 ? -24.357 6.379 33.414 1.00 62.00 90 ARG A C 1
ATOM 645 O O . ARG A 1 90 ? -25.085 6.632 34.355 1.00 62.00 90 ARG A O 1
ATOM 652 N N . VAL A 1 91 ? -24.431 7.010 32.242 1.00 63.72 91 VAL A N 1
ATOM 653 C CA . VAL A 1 91 ? -25.418 8.072 31.951 1.00 63.72 91 VAL A CA 1
ATOM 654 C C . VAL A 1 91 ? -26.774 7.502 31.511 1.00 63.72 91 VAL A C 1
ATOM 656 O O . VAL A 1 91 ? -27.792 8.164 31.650 1.00 63.72 91 VAL A O 1
ATOM 659 N N . GLY A 1 92 ? -26.800 6.281 30.966 1.00 55.12 92 GLY A N 1
ATOM 660 C CA . GLY A 1 92 ? -28.037 5.597 30.562 1.00 55.12 92 GLY A CA 1
ATOM 661 C C . GLY A 1 92 ? -28.749 4.809 31.672 1.00 55.12 92 GLY A C 1
ATOM 662 O O . GLY A 1 92 ? -29.750 4.160 31.377 1.00 55.12 92 GLY A O 1
ATOM 663 N N . ARG A 1 93 ? -28.219 4.814 32.900 1.00 50.88 93 ARG A N 1
ATOM 664 C CA . ARG A 1 93 ? -28.862 4.304 34.121 1.00 50.88 93 ARG A CA 1
ATOM 665 C C . ARG A 1 93 ? -29.270 5.482 34.988 1.00 50.88 93 ARG A C 1
ATOM 667 O O . ARG A 1 93 ? -30.317 5.346 35.650 1.00 50.88 93 ARG A O 1
#

Foldseek 3Di:
DDDDDLVVLLVVLCCVQQVVLCVVCVVLVDDPDDPDDDPVVVVVSVVVNVVSVVSNVVSVVVSVVVSVVCNVCVVVVVVVVVVVVVVVVVVVD